Protein AF-A0A4V2MTS2-F1 (afdb_monomer)

Structure (mmCIF, N/CA/C/O backbone):
data_AF-A0A4V2MTS2-F1
#
_entry.id   AF-A0A4V2MTS2-F1
#
loop_
_atom_site.group_PDB
_atom_site.id
_atom_site.type_symbol
_atom_site.label_atom_id
_atom_site.label_alt_id
_atom_site.label_comp_id
_atom_site.label_asym_id
_atom_site.label_entity_id
_atom_site.label_seq_id
_atom_site.pdbx_PDB_ins_code
_atom_site.Cartn_x
_atom_site.Cartn_y
_atom_site.Cartn_z
_atom_site.occupancy
_atom_site.B_iso_or_equiv
_atom_site.auth_seq_id
_atom_site.auth_comp_id
_atom_site.auth_asym_id
_atom_site.auth_atom_id
_atom_site.pdbx_PDB_model_num
ATOM 1 N N . MET A 1 1 ? -2.981 14.720 11.996 1.00 71.50 1 MET A N 1
ATOM 2 C CA . MET A 1 1 ? -4.055 14.896 10.996 1.00 71.50 1 MET A CA 1
ATOM 3 C C . MET A 1 1 ? -5.333 15.257 11.746 1.00 71.50 1 MET A C 1
ATOM 5 O O . MET A 1 1 ? -5.639 14.598 12.731 1.00 71.50 1 MET A O 1
ATOM 9 N N . ASP A 1 2 ? -6.058 16.301 11.335 1.00 85.06 2 ASP A N 1
ATOM 10 C CA . ASP A 1 2 ? -7.314 16.681 12.002 1.00 85.06 2 ASP A CA 1
ATOM 11 C C . ASP A 1 2 ? -8.490 15.927 11.368 1.00 85.06 2 ASP A C 1
ATOM 13 O O . ASP A 1 2 ? -8.876 16.195 10.227 1.00 85.06 2 ASP A O 1
ATOM 17 N N . PHE A 1 3 ? -9.043 14.950 12.092 1.00 90.06 3 PHE A N 1
ATOM 18 C CA . PHE A 1 3 ? -10.203 14.184 11.634 1.00 90.06 3 PHE A CA 1
ATOM 19 C C . PHE A 1 3 ? -11.518 14.892 11.978 1.00 90.06 3 PHE A C 1
ATOM 21 O O . PHE A 1 3 ? -11.640 15.464 13.062 1.00 90.06 3 PHE A O 1
ATOM 28 N N . PRO A 1 4 ? -12.550 14.798 11.117 1.00 95.88 4 PRO A N 1
ATOM 29 C CA . PRO A 1 4 ? -13.901 15.205 11.487 1.00 95.88 4 PRO A CA 1
ATOM 30 C C . PRO A 1 4 ? -14.388 14.454 12.733 1.00 95.88 4 PRO A C 1
ATOM 32 O O . PRO A 1 4 ? -14.204 13.239 12.834 1.00 95.88 4 PRO A O 1
ATOM 35 N N . GLN A 1 5 ? -15.069 15.148 13.645 1.00 94.69 5 GLN A N 1
ATOM 36 C CA . GLN A 1 5 ? -15.561 14.558 14.896 1.00 94.69 5 GLN A CA 1
ATOM 37 C C . GLN A 1 5 ? -16.447 13.321 14.650 1.00 94.69 5 GLN A C 1
ATOM 39 O O . GLN A 1 5 ? -16.227 12.268 15.249 1.00 94.69 5 GLN A O 1
ATOM 44 N N . ASP A 1 6 ? -17.353 13.393 13.671 1.00 96.38 6 ASP A N 1
ATOM 45 C CA . ASP A 1 6 ? -18.225 12.277 13.278 1.00 96.38 6 ASP A CA 1
ATOM 46 C C . ASP A 1 6 ? -17.441 11.030 12.829 1.00 96.38 6 ASP A C 1
ATOM 48 O O . ASP A 1 6 ? -17.890 9.896 13.023 1.00 96.38 6 ASP A O 1
ATOM 52 N N . PHE A 1 7 ? -16.259 11.212 12.225 1.00 96.06 7 PHE A N 1
ATOM 53 C CA . PHE A 1 7 ? -15.386 10.107 11.827 1.00 96.06 7 PHE A CA 1
ATOM 54 C C . PHE A 1 7 ? -14.814 9.411 13.063 1.00 96.06 7 PHE A C 1
ATOM 56 O O . PHE A 1 7 ? -14.906 8.185 13.176 1.00 96.06 7 PHE A O 1
ATOM 63 N N . ILE A 1 8 ? -14.286 10.189 14.011 1.00 94.81 8 ILE A N 1
ATOM 64 C CA . ILE A 1 8 ? -13.724 9.671 15.263 1.00 94.81 8 ILE A CA 1
ATOM 65 C C . ILE A 1 8 ? -14.801 8.916 16.044 1.00 94.81 8 ILE A C 1
ATOM 67 O O . ILE A 1 8 ? -14.577 7.773 16.441 1.00 94.81 8 ILE A O 1
ATOM 71 N N . GLU A 1 9 ? -15.987 9.499 16.218 1.00 96.62 9 GLU A N 1
ATOM 72 C CA . GLU A 1 9 ? -17.089 8.879 16.964 1.00 96.62 9 GLU A CA 1
ATOM 73 C C . GLU A 1 9 ? -17.587 7.588 16.307 1.00 96.62 9 GLU A C 1
ATOM 75 O O . GLU A 1 9 ? -17.823 6.574 16.978 1.00 96.62 9 GLU A O 1
ATOM 80 N N . LYS A 1 10 ? -17.718 7.588 14.975 1.00 97.19 10 LYS A N 1
ATOM 81 C CA . LYS A 1 10 ? -18.098 6.396 14.214 1.00 97.19 10 LYS A CA 1
ATOM 82 C C . LYS A 1 10 ? -17.093 5.265 14.415 1.00 97.19 10 LYS A C 1
ATOM 84 O O . LYS A 1 10 ? -17.510 4.161 14.768 1.00 97.19 10 LYS A O 1
ATOM 89 N N . TYR A 1 11 ? -15.802 5.514 14.198 1.00 96.06 11 TYR A N 1
ATOM 90 C CA . TYR A 1 11 ? -14.785 4.461 14.281 1.00 96.06 11 TYR A CA 1
ATOM 91 C C . TYR A 1 11 ? -14.465 4.052 15.722 1.00 96.06 11 TYR A C 1
ATOM 93 O O . TYR A 1 11 ? -14.221 2.872 15.958 1.00 96.06 11 TYR A O 1
ATOM 101 N N . SER A 1 12 ? -14.600 4.958 16.693 1.00 95.94 12 SER A N 1
ATOM 102 C CA . SER A 1 12 ? -14.514 4.625 18.125 1.00 95.94 12 SER A CA 1
ATOM 103 C C . SER A 1 12 ? -15.572 3.607 18.535 1.00 95.94 12 SER A C 1
ATOM 105 O O . SER A 1 12 ? -15.278 2.646 19.239 1.00 95.94 12 SER A O 1
ATOM 107 N N . ARG A 1 13 ? -16.801 3.758 18.033 1.00 96.88 13 ARG A N 1
ATOM 108 C CA . ARG A 1 13 ? -17.888 2.803 18.282 1.00 96.88 13 ARG A CA 1
ATOM 109 C C . ARG A 1 13 ? -17.728 1.483 17.523 1.00 96.88 13 ARG A C 1
ATOM 111 O O . ARG A 1 13 ? -18.110 0.449 18.056 1.00 96.88 13 ARG A O 1
ATOM 118 N N . LEU A 1 14 ? -17.220 1.512 16.289 1.00 97.06 14 LEU A N 1
ATOM 119 C CA . LEU A 1 14 ? -17.051 0.301 15.472 1.00 97.06 14 LEU A CA 1
ATOM 120 C C . LEU A 1 14 ? -15.889 -0.579 15.947 1.00 97.06 14 LEU A C 1
ATOM 122 O O . LEU A 1 14 ? -16.008 -1.798 15.896 1.00 97.06 14 LEU A O 1
ATOM 126 N N . LEU A 1 15 ? -14.784 0.036 16.374 1.00 96.06 15 LEU A N 1
ATOM 127 C CA . LEU A 1 15 ? -13.526 -0.654 16.675 1.00 96.06 15 LEU A CA 1
ATOM 128 C C . LEU A 1 15 ? -13.250 -0.777 18.183 1.00 96.06 15 LEU A C 1
ATOM 130 O O . LEU A 1 15 ? -12.429 -1.593 18.593 1.00 96.06 15 LEU A O 1
ATOM 134 N N . GLY A 1 16 ? -13.923 0.018 19.024 1.00 95.62 16 GLY A N 1
ATOM 135 C CA . GLY A 1 16 ? -13.776 -0.035 20.478 1.00 95.62 16 GLY A CA 1
ATOM 136 C C . GLY A 1 16 ? -12.307 0.110 20.911 1.00 95.62 16 GLY A C 1
ATOM 137 O O . GLY A 1 16 ? -11.691 1.130 20.591 1.00 95.62 16 GLY A O 1
ATOM 138 N N . PRO A 1 17 ? -11.714 -0.888 21.598 1.00 96.38 17 PRO A N 1
ATOM 139 C CA . PRO A 1 17 ? -10.304 -0.862 22.001 1.00 96.38 17 PRO A CA 1
ATOM 140 C C . PRO A 1 17 ? -9.296 -0.717 20.848 1.00 96.38 17 PRO A C 1
ATOM 142 O O . PRO A 1 17 ? -8.175 -0.272 21.083 1.00 96.38 17 PRO A O 1
ATOM 145 N N . GLU A 1 18 ? -9.670 -1.066 19.613 1.00 97.06 18 GLU A N 1
ATOM 146 C CA . GLU A 1 18 ? -8.805 -0.937 18.430 1.00 97.06 18 GLU A CA 1
ATOM 147 C C . GLU A 1 18 ? -8.869 0.456 17.781 1.00 97.06 18 GLU A C 1
ATOM 149 O O . GLU A 1 18 ? -8.064 0.773 16.903 1.00 97.06 18 GLU A O 1
ATOM 154 N N . ALA A 1 19 ? -9.788 1.327 18.209 1.00 96.00 19 ALA A N 1
ATOM 155 C CA . ALA A 1 19 ? -9.918 2.657 17.622 1.00 96.00 19 ALA A CA 1
ATOM 156 C C . ALA A 1 19 ? -8.685 3.554 17.852 1.00 96.00 19 ALA A C 1
ATOM 158 O O . ALA A 1 19 ? -8.236 4.172 16.883 1.00 96.00 19 ALA A O 1
ATOM 159 N N . PRO A 1 20 ? -8.082 3.624 19.061 1.00 94.75 20 PRO A N 1
ATOM 160 C CA . PRO A 1 20 ? -6.873 4.419 19.266 1.00 94.75 20 PRO A CA 1
ATOM 161 C C . PRO A 1 20 ? -5.695 4.027 18.352 1.00 94.75 20 PRO A C 1
ATOM 163 O O . PRO A 1 20 ? -5.169 4.923 17.688 1.00 94.75 20 PRO A O 1
ATOM 166 N N . PRO A 1 21 ? -5.280 2.744 18.234 1.00 95.94 21 PRO A N 1
ATOM 167 C CA . PRO A 1 21 ? -4.191 2.381 17.325 1.00 95.94 21 PRO A CA 1
ATOM 168 C C . PRO A 1 21 ? -4.559 2.569 15.846 1.00 95.94 21 PRO A C 1
ATOM 170 O O . PRO A 1 21 ? -3.693 2.949 15.058 1.00 95.94 21 PRO A O 1
ATOM 173 N N . PHE A 1 22 ? -5.827 2.380 15.460 1.00 94.94 22 PHE A N 1
ATOM 174 C CA . PHE A 1 22 ? -6.288 2.684 14.103 1.00 94.94 22 PHE A CA 1
ATOM 175 C C . PHE A 1 22 ? -6.111 4.166 13.756 1.00 94.94 22 PHE A C 1
ATOM 177 O O . PHE A 1 22 ? -5.506 4.479 12.733 1.00 94.94 22 PHE A O 1
ATOM 184 N N . LEU A 1 23 ? -6.575 5.083 14.609 1.00 93.94 23 LEU A N 1
ATOM 185 C CA . LEU A 1 23 ? -6.441 6.525 14.371 1.00 93.94 23 LEU A CA 1
ATOM 186 C C . LEU A 1 23 ? -4.970 6.962 14.378 1.00 93.94 23 LEU A C 1
ATOM 188 O O . LEU A 1 23 ? -4.561 7.736 13.516 1.00 93.94 23 LEU A O 1
ATOM 192 N N . ALA A 1 24 ? -4.160 6.409 15.285 1.00 93.06 24 ALA A N 1
ATOM 193 C CA . ALA A 1 24 ? -2.724 6.679 15.335 1.00 93.06 24 ALA A CA 1
ATOM 194 C C . ALA A 1 24 ? -1.982 6.225 14.062 1.00 93.06 24 ALA A C 1
ATOM 196 O O . ALA A 1 24 ? -0.986 6.839 13.681 1.00 93.06 24 ALA A O 1
ATOM 197 N N . SER A 1 25 ? -2.471 5.185 13.373 1.00 92.62 25 SER A N 1
ATOM 198 C CA . SER A 1 25 ? -1.840 4.672 12.148 1.00 92.62 25 SER A CA 1
ATOM 199 C C . SER A 1 25 ? -1.828 5.678 10.992 1.00 92.62 25 SER A C 1
ATOM 201 O O . SER A 1 25 ? -0.951 5.599 10.137 1.00 92.62 25 SER A O 1
ATOM 203 N N . PHE A 1 26 ? -2.734 6.661 10.979 1.00 90.88 26 PHE A N 1
ATOM 204 C CA . PHE A 1 26 ? -2.780 7.694 9.937 1.00 90.88 26 PHE A CA 1
ATOM 205 C C . PHE A 1 26 ? -1.676 8.749 10.070 1.00 90.88 26 PHE A C 1
ATOM 207 O O . PHE A 1 26 ? -1.395 9.453 9.101 1.00 90.88 26 PHE A O 1
ATOM 214 N N . GLU A 1 27 ? -1.045 8.864 11.241 1.00 91.12 27 GLU A N 1
ATOM 215 C CA . GLU A 1 27 ? 0.142 9.710 11.419 1.00 91.12 27 GLU A CA 1
ATOM 216 C C . GLU A 1 27 ? 1.423 9.002 10.954 1.00 91.12 27 GLU A C 1
ATOM 218 O O . GLU A 1 27 ? 2.478 9.629 10.833 1.00 91.12 27 GLU A O 1
ATOM 223 N N . ALA A 1 28 ? 1.359 7.691 10.696 1.00 89.62 28 ALA A N 1
ATOM 224 C CA . ALA A 1 28 ? 2.497 6.948 10.186 1.00 89.62 28 ALA A CA 1
ATOM 225 C C . ALA A 1 28 ? 2.799 7.342 8.725 1.00 89.62 28 ALA A C 1
ATOM 227 O O . ALA A 1 28 ? 1.888 7.663 7.955 1.00 89.62 28 ALA A O 1
ATOM 228 N N . PRO A 1 29 ? 4.072 7.290 8.295 1.00 90.69 29 PRO A N 1
ATOM 229 C CA . PRO A 1 29 ? 4.433 7.559 6.910 1.00 90.69 29 PRO A CA 1
ATOM 230 C C . PRO A 1 29 ? 3.717 6.624 5.930 1.00 90.69 29 PRO A C 1
ATOM 232 O O . PRO A 1 29 ? 3.632 5.415 6.148 1.00 90.69 29 PRO A O 1
ATOM 235 N N . ALA A 1 30 ? 3.270 7.178 4.803 1.00 88.69 30 ALA A N 1
ATOM 236 C CA . ALA A 1 30 ? 2.665 6.389 3.740 1.00 88.69 30 ALA A CA 1
ATOM 237 C C . ALA A 1 30 ? 3.661 5.362 3.178 1.00 88.69 30 ALA A C 1
ATOM 239 O O . ALA A 1 30 ? 4.780 5.699 2.777 1.00 88.69 30 ALA A O 1
ATOM 240 N N . VAL A 1 31 ? 3.224 4.108 3.088 1.00 91.56 31 VAL A N 1
ATOM 241 C CA . VA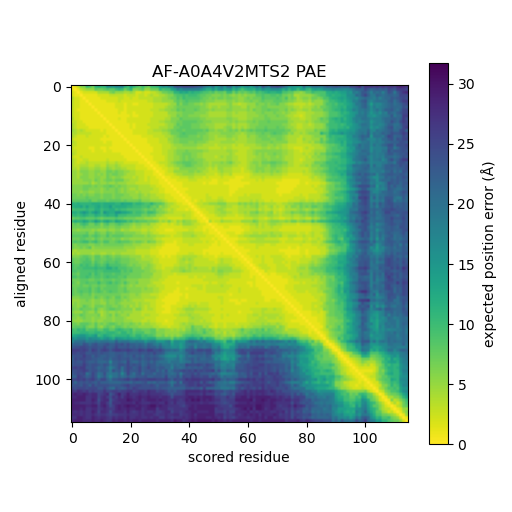L A 1 31 ? 4.022 3.028 2.508 1.00 91.56 31 VAL A CA 1
ATOM 242 C C . VAL A 1 31 ? 3.811 3.005 0.997 1.00 91.56 31 VAL A C 1
ATOM 244 O O . VAL A 1 31 ? 2.709 2.774 0.505 1.00 91.56 31 VAL A O 1
ATOM 247 N N . SER A 1 32 ? 4.886 3.241 0.247 1.00 94.19 32 SER A N 1
ATOM 248 C CA . SER A 1 32 ? 4.875 3.129 -1.216 1.00 94.19 32 SER A CA 1
ATOM 249 C C . SER A 1 32 ? 5.135 1.692 -1.662 1.00 94.19 32 SER A C 1
ATOM 251 O O . SER A 1 32 ? 5.851 0.945 -0.994 1.00 94.19 32 SER A O 1
ATOM 253 N N . GLY A 1 33 ? 4.592 1.326 -2.819 1.00 94.81 33 GLY A N 1
ATOM 254 C CA . GLY A 1 33 ? 4.862 0.047 -3.455 1.00 94.81 33 GLY A CA 1
ATOM 255 C C . GLY A 1 33 ? 4.804 0.136 -4.972 1.00 94.81 33 GLY A C 1
ATOM 256 O O . GLY A 1 33 ? 4.326 1.113 -5.561 1.00 94.81 33 GLY A O 1
ATOM 257 N N . PHE A 1 34 ? 5.293 -0.914 -5.612 1.00 95.12 34 PHE A N 1
ATOM 258 C CA . PHE A 1 34 ? 5.187 -1.118 -7.047 1.00 95.12 34 PHE A CA 1
ATOM 259 C C . PHE A 1 34 ? 5.055 -2.606 -7.364 1.00 95.12 34 PHE A C 1
ATOM 261 O O . PHE A 1 34 ? 5.301 -3.467 -6.515 1.00 95.12 34 PHE A O 1
ATOM 268 N N . ARG A 1 35 ? 4.649 -2.899 -8.595 1.00 94.38 35 ARG A N 1
ATOM 269 C CA . ARG A 1 35 ? 4.517 -4.252 -9.123 1.00 94.38 35 ARG A CA 1
ATOM 270 C C . ARG A 1 35 ? 5.385 -4.424 -10.363 1.00 94.38 35 ARG A C 1
ATOM 272 O O . ARG A 1 35 ? 5.474 -3.504 -11.175 1.00 94.38 35 ARG A O 1
ATOM 279 N N . THR A 1 36 ? 6.014 -5.580 -10.526 1.00 94.62 36 THR A N 1
ATOM 280 C CA . THR A 1 36 ? 6.745 -5.942 -11.744 1.00 94.62 36 THR A CA 1
ATOM 281 C C . THR A 1 36 ? 5.812 -6.539 -12.791 1.00 94.62 36 THR A C 1
ATOM 283 O O . THR A 1 36 ? 4.781 -7.140 -12.480 1.00 94.62 36 THR A O 1
ATOM 286 N N . ASN A 1 37 ? 6.168 -6.353 -14.059 1.00 93.75 37 ASN A N 1
ATOM 287 C CA . ASN A 1 37 ? 5.444 -6.910 -15.189 1.00 93.75 37 ASN A CA 1
ATOM 288 C C . ASN A 1 37 ? 6.055 -8.264 -15.599 1.00 93.75 37 ASN A C 1
ATOM 290 O O . ASN A 1 37 ? 7.111 -8.272 -16.240 1.00 93.75 37 ASN A O 1
ATOM 294 N N . PRO A 1 38 ? 5.407 -9.407 -15.296 1.00 91.19 38 PRO A N 1
ATOM 295 C CA . PRO A 1 38 ? 5.923 -10.726 -15.667 1.00 91.19 38 PRO A CA 1
ATOM 296 C C . PRO A 1 38 ? 5.933 -10.972 -17.183 1.00 91.19 38 PRO A C 1
ATOM 298 O O . PRO A 1 38 ? 6.579 -11.908 -17.635 1.00 91.19 38 PRO A O 1
ATOM 301 N N . LEU A 1 39 ? 5.247 -10.140 -17.977 1.00 92.44 39 LEU A N 1
ATOM 302 C CA . LEU A 1 39 ? 5.208 -10.254 -19.440 1.00 92.44 39 LEU A CA 1
ATOM 303 C C . LEU A 1 39 ? 6.452 -9.667 -20.126 1.00 92.44 39 LEU A C 1
ATOM 305 O O . LEU A 1 39 ? 6.558 -9.716 -21.348 1.00 92.44 39 LEU A O 1
ATOM 309 N N . LYS A 1 40 ? 7.375 -9.060 -19.372 1.00 93.25 40 LYS A N 1
ATOM 310 C CA . LYS A 1 40 ? 8.637 -8.542 -19.914 1.00 93.25 40 LYS A CA 1
ATOM 311 C C . LYS A 1 40 ? 9.699 -9.638 -19.910 1.00 93.25 40 LYS A C 1
ATOM 313 O O . LYS A 1 40 ? 9.905 -10.289 -18.892 1.00 93.25 40 LYS A O 1
ATOM 318 N N . GLU A 1 41 ? 10.404 -9.796 -21.027 1.00 89.12 41 GLU A N 1
ATOM 319 C CA . GLU A 1 41 ? 11.492 -10.777 -21.159 1.00 89.12 41 GLU A CA 1
ATOM 320 C C . GLU A 1 41 ? 12.625 -10.500 -20.163 1.00 89.12 41 GLU A C 1
ATOM 322 O O . GLU A 1 41 ? 13.095 -11.397 -19.467 1.00 89.12 41 GLU A O 1
ATOM 327 N N . GLN A 1 42 ? 13.027 -9.231 -20.048 1.00 90.19 42 GLN A N 1
ATOM 328 C CA . GLN A 1 42 ? 14.033 -8.805 -19.088 1.00 90.19 42 GLN A CA 1
ATOM 329 C C . GLN A 1 42 ? 13.376 -8.433 -17.758 1.00 90.19 42 GLN A C 1
ATOM 331 O O . GLN A 1 42 ? 12.727 -7.393 -17.639 1.00 90.19 42 GLN A O 1
ATOM 336 N N . GLN A 1 43 ? 13.583 -9.274 -16.748 1.00 92.12 43 GLN A N 1
ATOM 337 C CA . GLN A 1 43 ? 13.176 -9.003 -15.372 1.00 92.12 43 GLN A CA 1
ATOM 338 C C . GLN A 1 43 ? 14.253 -8.223 -14.605 1.00 92.12 43 GLN A C 1
ATOM 340 O O . GLN A 1 43 ? 15.435 -8.243 -14.951 1.00 92.12 43 GLN A O 1
ATOM 345 N N . GLY A 1 44 ? 13.832 -7.528 -13.547 1.00 85.19 44 GLY A N 1
ATOM 346 C CA . GLY A 1 44 ? 14.722 -6.838 -12.611 1.00 85.19 44 GLY A CA 1
ATOM 347 C C . GLY A 1 44 ? 14.847 -7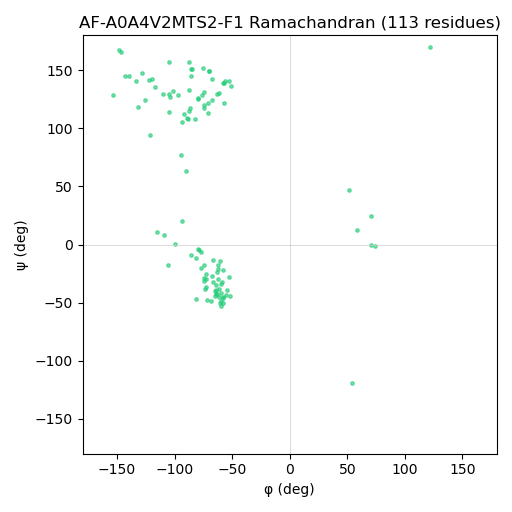.580 -11.280 1.00 85.19 44 GLY A C 1
ATOM 348 O O . GLY A 1 44 ? 13.954 -8.335 -10.897 1.00 85.19 44 GLY A O 1
ATOM 349 N N . ILE A 1 45 ? 15.941 -7.335 -10.556 1.00 88.31 45 ILE A N 1
ATOM 350 C CA . ILE A 1 45 ? 16.104 -7.770 -9.164 1.00 88.31 45 ILE A CA 1
ATOM 351 C C . ILE A 1 45 ? 15.736 -6.595 -8.261 1.00 88.31 45 ILE A C 1
ATOM 353 O O . ILE A 1 45 ? 16.253 -5.492 -8.427 1.00 88.31 45 ILE A O 1
ATOM 357 N N . PHE A 1 46 ? 14.854 -6.844 -7.299 1.00 91.56 46 PHE A N 1
ATOM 358 C CA . PHE A 1 46 ? 14.390 -5.855 -6.332 1.00 91.56 46 PHE A CA 1
ATOM 359 C C . PHE A 1 46 ? 14.426 -6.481 -4.932 1.00 91.56 46 PHE A C 1
ATOM 361 O O . PHE A 1 46 ? 14.124 -7.668 -4.786 1.00 91.56 46 PHE A O 1
ATOM 368 N N . ALA A 1 47 ? 14.833 -5.702 -3.928 1.00 87.56 47 ALA A N 1
ATOM 369 C CA . ALA A 1 47 ? 15.147 -6.206 -2.590 1.00 87.56 47 ALA A CA 1
ATOM 370 C C . ALA A 1 47 ? 13.900 -6.421 -1.713 1.00 87.56 47 ALA A C 1
ATOM 372 O O . ALA A 1 47 ? 13.737 -7.489 -1.126 1.00 87.56 47 ALA A O 1
ATOM 373 N N . ASP A 1 48 ? 12.992 -5.444 -1.676 1.00 93.81 48 ASP A N 1
ATOM 374 C CA . ASP A 1 48 ? 11.928 -5.396 -0.666 1.00 93.81 48 ASP A CA 1
ATOM 375 C C . ASP A 1 48 ? 10.628 -6.033 -1.166 1.00 93.81 48 ASP A C 1
ATOM 377 O O . ASP A 1 48 ? 9.688 -5.341 -1.552 1.00 93.81 48 ASP A O 1
ATOM 381 N N . LYS A 1 49 ? 10.568 -7.368 -1.197 1.00 94.38 49 LYS A N 1
ATOM 382 C CA . LYS A 1 49 ? 9.349 -8.100 -1.585 1.00 94.38 49 LYS A CA 1
ATOM 383 C C . LYS A 1 49 ? 8.225 -7.939 -0.565 1.00 94.38 49 LYS A C 1
ATOM 385 O O . LYS A 1 49 ? 8.449 -8.009 0.642 1.00 94.38 49 LYS A O 1
ATOM 390 N N . ILE A 1 50 ? 7.000 -7.832 -1.069 1.00 92.56 50 ILE A N 1
ATOM 391 C CA . ILE A 1 50 ? 5.794 -8.004 -0.261 1.00 92.56 50 ILE A CA 1
ATOM 392 C C . ILE A 1 50 ? 5.560 -9.518 -0.090 1.00 92.56 50 ILE A C 1
ATOM 394 O O . ILE A 1 50 ? 5.536 -10.233 -1.098 1.00 92.56 50 ILE A O 1
ATOM 398 N N . PRO A 1 51 ? 5.421 -10.031 1.150 1.00 90.81 51 PRO A N 1
ATOM 399 C CA . PRO A 1 51 ? 5.188 -11.454 1.398 1.00 90.81 51 PRO A CA 1
ATOM 400 C C . PRO A 1 51 ? 3.997 -11.997 0.603 1.00 90.81 51 PRO A C 1
ATOM 402 O O . PRO A 1 51 ? 2.991 -11.309 0.443 1.00 90.81 51 PRO A O 1
ATOM 405 N N . ASP A 1 52 ? 4.133 -13.217 0.081 1.00 86.81 52 ASP A N 1
ATOM 406 C CA . ASP A 1 52 ? 3.093 -13.952 -0.662 1.00 86.81 52 ASP A CA 1
ATOM 407 C C . ASP A 1 52 ? 2.535 -13.256 -1.920 1.00 86.81 52 ASP A C 1
ATOM 409 O O . ASP A 1 52 ? 1.551 -13.704 -2.512 1.00 86.81 52 ASP A O 1
ATOM 413 N N . MET A 1 53 ? 3.193 -12.189 -2.385 1.00 88.69 53 MET A N 1
ATOM 414 C CA . MET A 1 53 ? 2.817 -11.446 -3.585 1.00 88.69 53 MET A CA 1
ATOM 415 C C . MET A 1 53 ? 3.985 -11.457 -4.586 1.00 88.69 53 MET A C 1
ATOM 417 O O . MET A 1 53 ? 4.888 -10.621 -4.510 1.00 88.69 53 MET A O 1
ATOM 421 N N . PRO A 1 54 ? 4.005 -12.408 -5.543 1.00 87.81 54 PRO A N 1
ATOM 422 C CA . PRO A 1 54 ? 5.208 -12.773 -6.303 1.00 87.81 54 PRO A CA 1
ATOM 423 C C . PRO A 1 54 ? 5.801 -11.651 -7.164 1.00 87.81 54 PRO A C 1
ATOM 425 O O . PRO A 1 54 ? 6.977 -11.714 -7.523 1.00 87.81 54 PRO A O 1
ATOM 428 N N . TRP A 1 55 ? 5.006 -10.634 -7.493 1.00 91.94 55 TRP A N 1
ATOM 429 C CA . TRP A 1 55 ? 5.405 -9.517 -8.352 1.00 91.94 55 TRP A CA 1
ATOM 430 C C . TRP A 1 55 ? 5.423 -8.179 -7.623 1.00 91.94 55 TRP A C 1
ATOM 432 O O . TRP A 1 55 ? 5.516 -7.142 -8.270 1.00 91.94 55 TRP A O 1
ATOM 442 N N . SER A 1 56 ? 5.300 -8.178 -6.303 1.00 94.19 56 SER A N 1
ATOM 443 C CA . SER A 1 56 ? 4.984 -6.982 -5.532 1.00 94.19 56 SER A CA 1
ATOM 444 C C . SER A 1 56 ? 6.113 -6.622 -4.586 1.00 94.19 56 SER A C 1
ATOM 446 O O . SER A 1 56 ? 6.673 -7.482 -3.905 1.00 94.19 56 SER A O 1
ATOM 448 N N . TYR A 1 57 ? 6.444 -5.336 -4.549 1.00 95.62 57 TYR A N 1
ATOM 449 C CA . TYR A 1 57 ? 7.593 -4.823 -3.819 1.00 95.62 57 TYR A CA 1
ATOM 450 C C . TYR A 1 57 ? 7.251 -3.508 -3.121 1.00 95.62 57 TYR A C 1
ATOM 452 O O . TYR A 1 57 ? 6.491 -2.689 -3.651 1.00 95.62 57 TYR A O 1
ATOM 460 N N . TYR A 1 58 ? 7.825 -3.299 -1.940 1.00 95.69 58 TYR A N 1
ATOM 461 C CA . TYR A 1 58 ? 7.820 -2.009 -1.265 1.00 95.69 58 TYR A CA 1
ATOM 462 C C . TYR A 1 58 ? 8.810 -1.054 -1.936 1.00 95.69 58 TYR A C 1
ATOM 464 O O . TYR A 1 58 ? 9.813 -1.460 -2.525 1.00 95.69 58 TYR A O 1
ATOM 472 N N . GLY A 1 59 ? 8.517 0.239 -1.842 1.00 93.94 59 GLY A N 1
ATOM 473 C CA . GLY A 1 59 ? 9.377 1.301 -2.345 1.00 93.94 59 GLY A CA 1
ATOM 474 C C . GLY A 1 59 ? 8.697 2.197 -3.370 1.00 93.94 59 GLY A C 1
ATOM 475 O O . GLY A 1 59 ? 7.584 1.952 -3.839 1.00 93.94 59 GLY A O 1
ATOM 476 N N . LYS A 1 60 ? 9.381 3.292 -3.697 1.00 93.12 60 LYS A N 1
ATOM 477 C CA . LYS A 1 60 ? 8.900 4.307 -4.633 1.00 93.12 60 LYS A CA 1
ATOM 478 C C . LYS A 1 60 ? 9.629 4.174 -5.961 1.00 93.12 60 LYS A C 1
ATOM 480 O O . LYS A 1 60 ? 10.856 4.174 -6.007 1.00 93.12 60 LYS A O 1
ATOM 485 N N . VAL A 1 61 ? 8.869 4.133 -7.048 1.00 89.75 61 VAL A N 1
ATOM 486 C CA . VAL A 1 61 ? 9.410 4.154 -8.408 1.00 89.75 61 VAL A CA 1
ATOM 487 C C . VAL A 1 61 ? 9.256 5.555 -8.986 1.00 89.75 61 VAL A C 1
ATOM 489 O O . VAL A 1 61 ? 8.188 6.160 -8.917 1.00 89.75 61 VAL A O 1
ATOM 492 N N . SER A 1 62 ? 10.327 6.082 -9.580 1.00 91.25 62 SER A N 1
ATOM 493 C CA . SER A 1 62 ? 10.245 7.309 -10.372 1.00 91.25 62 SER A CA 1
ATOM 494 C C . SER A 1 62 ? 9.583 7.025 -11.715 1.00 91.25 62 SER A C 1
ATOM 496 O O . SER A 1 62 ? 10.031 6.144 -12.443 1.00 91.25 62 SER A O 1
ATOM 498 N N . GLY A 1 63 ? 8.598 7.838 -12.102 1.00 87.75 63 GLY A N 1
ATOM 499 C CA . GLY A 1 63 ? 7.967 7.748 -13.423 1.00 87.75 63 GLY A CA 1
ATOM 500 C C . GLY A 1 63 ? 8.928 7.970 -14.604 1.00 87.75 63 GLY A C 1
ATOM 501 O O . GLY A 1 63 ? 8.593 7.668 -15.746 1.00 87.75 63 GLY A O 1
ATOM 502 N N . LYS A 1 64 ? 10.131 8.490 -14.333 1.00 92.00 64 LYS A N 1
ATOM 503 C CA . LYS A 1 64 ? 11.191 8.733 -15.322 1.00 92.00 64 LYS A CA 1
ATOM 504 C C . LYS A 1 64 ? 12.266 7.643 -15.338 1.00 92.00 64 LYS A C 1
ATOM 506 O O . LYS A 1 64 ? 13.236 7.771 -16.079 1.00 92.00 64 LYS A O 1
ATOM 511 N N . SER A 1 65 ? 12.157 6.612 -14.497 1.00 91.50 65 SER A N 1
ATOM 512 C CA . SER A 1 65 ? 13.148 5.536 -14.491 1.00 91.50 65 SER A CA 1
ATOM 513 C C . SER A 1 65 ? 13.035 4.687 -15.764 1.00 91.50 65 SER A C 1
ATOM 515 O O . SER A 1 65 ? 11.928 4.514 -16.284 1.00 91.50 65 SER A O 1
ATOM 517 N N . PRO A 1 66 ? 14.142 4.099 -16.256 1.00 91.69 66 PRO A N 1
ATOM 518 C CA . PRO A 1 66 ? 14.092 3.175 -17.385 1.00 91.69 66 PRO A CA 1
ATOM 519 C C . PRO A 1 66 ? 13.107 2.025 -17.153 1.00 91.69 66 PRO A C 1
ATOM 521 O O . PRO A 1 66 ? 12.361 1.656 -18.054 1.00 91.69 66 PRO A O 1
ATOM 524 N N . GLN A 1 67 ? 13.041 1.495 -15.930 1.00 91.81 67 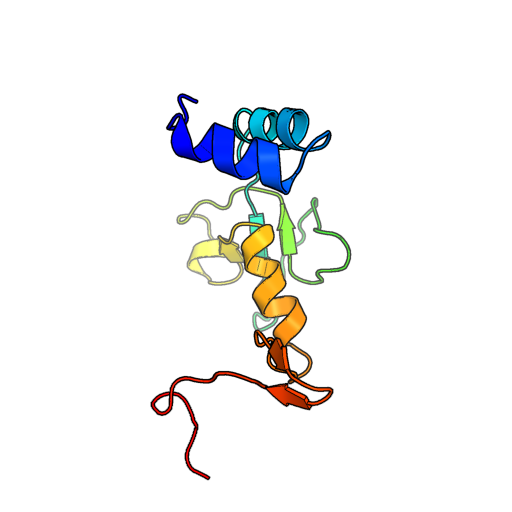GLN A N 1
ATOM 525 C CA . GLN A 1 67 ? 12.134 0.402 -15.578 1.00 91.81 67 GLN A CA 1
ATOM 526 C C . GLN A 1 67 ? 10.661 0.826 -15.696 1.00 91.81 67 GLN A C 1
ATOM 528 O O . GLN A 1 67 ? 9.834 0.044 -16.159 1.00 91.81 67 GLN A O 1
ATOM 533 N N . HIS A 1 68 ? 10.319 2.055 -15.302 1.00 91.88 68 HIS A N 1
ATOM 534 C CA . HIS A 1 68 ? 8.954 2.563 -15.436 1.00 91.88 68 HIS A CA 1
ATOM 535 C C . HIS A 1 68 ? 8.611 2.847 -16.902 1.00 91.88 68 HIS A C 1
ATOM 537 O O . HIS A 1 68 ? 7.586 2.391 -17.403 1.00 91.88 68 HIS A O 1
ATOM 543 N N . VAL A 1 69 ? 9.497 3.543 -17.620 1.00 92.88 69 VAL A N 1
ATOM 544 C CA . VAL A 1 69 ? 9.276 3.941 -19.021 1.00 92.88 69 VAL A CA 1
ATOM 545 C C . VAL A 1 69 ? 9.181 2.730 -19.955 1.00 92.88 69 VAL A C 1
ATOM 547 O O . VAL A 1 69 ? 8.388 2.731 -20.890 1.00 92.88 69 VAL A O 1
ATOM 550 N N . THR A 1 70 ? 9.932 1.661 -19.684 1.00 92.62 70 THR A N 1
ATOM 551 C CA . THR A 1 70 ? 9.846 0.403 -20.450 1.00 92.62 70 THR A CA 1
ATOM 552 C C . THR A 1 70 ? 8.650 -0.470 -20.062 1.00 92.62 70 THR A C 1
ATOM 554 O O . THR A 1 70 ? 8.413 -1.503 -20.697 1.00 92.62 70 THR A O 1
ATOM 557 N N . GLY A 1 71 ? 7.881 -0.081 -19.039 1.00 92.50 71 GLY A N 1
ATOM 558 C CA . GLY A 1 71 ? 6.742 -0.841 -18.527 1.00 92.50 71 GLY A CA 1
ATOM 559 C C . GLY A 1 71 ? 7.136 -2.124 -17.791 1.00 92.50 71 GLY A C 1
ATOM 560 O O . GLY A 1 71 ? 6.345 -3.071 -17.762 1.00 92.50 71 GLY A O 1
ATOM 561 N N . LEU A 1 72 ? 8.359 -2.190 -17.252 1.00 93.75 72 LEU A N 1
ATOM 562 C CA . LEU A 1 72 ? 8.807 -3.278 -16.378 1.00 93.75 72 LEU A CA 1
ATOM 563 C C . LEU A 1 72 ? 8.201 -3.159 -14.977 1.00 93.75 72 LEU A C 1
ATOM 565 O O . LEU A 1 72 ? 7.950 -4.178 -14.339 1.00 93.75 72 LEU A O 1
ATOM 569 N N . VAL A 1 73 ? 7.951 -1.937 -14.506 1.00 94.94 73 VAL A N 1
ATOM 570 C CA . VAL A 1 73 ? 7.348 -1.682 -13.192 1.00 94.94 73 VAL A CA 1
ATOM 571 C C . VAL A 1 73 ? 6.146 -0.750 -13.287 1.00 94.94 73 VAL A C 1
ATOM 573 O O . VAL A 1 73 ? 6.121 0.168 -14.105 1.00 94.94 73 VAL A O 1
ATOM 576 N N . TYR A 1 74 ? 5.174 -0.967 -12.407 1.00 93.88 74 TYR A N 1
ATOM 577 C CA . TYR A 1 74 ? 3.970 -0.157 -12.261 1.00 93.88 74 TYR A CA 1
ATOM 578 C C . TYR A 1 74 ? 3.835 0.311 -10.808 1.00 93.88 74 TYR A C 1
ATOM 580 O O . TYR A 1 74 ? 3.836 -0.512 -9.893 1.00 93.88 74 TYR A O 1
ATOM 588 N N . SER A 1 75 ? 3.738 1.622 -10.577 1.00 93.81 75 SER A N 1
ATOM 589 C CA . SER A 1 75 ? 3.598 2.180 -9.225 1.00 93.81 75 SER A CA 1
ATOM 590 C C . SER A 1 75 ? 2.183 1.937 -8.700 1.00 93.81 75 SER A C 1
ATOM 592 O O . SER A 1 75 ? 1.215 2.407 -9.295 1.00 93.81 75 SER A O 1
ATOM 594 N N . GLN A 1 76 ? 2.058 1.227 -7.580 1.00 89.19 76 GLN A N 1
ATOM 595 C CA . GLN A 1 76 ? 0.770 0.901 -6.969 1.00 89.19 76 GLN A CA 1
ATOM 596 C C . GLN A 1 76 ? 0.949 0.690 -5.466 1.00 89.19 76 GLN A C 1
ATOM 598 O O . GLN A 1 76 ? 1.793 -0.098 -5.044 1.00 89.19 76 GLN A O 1
ATOM 603 N N . GLU A 1 77 ? 0.141 1.366 -4.653 1.00 90.25 77 GLU A N 1
ATOM 604 C CA . GLU A 1 77 ? 0.174 1.204 -3.196 1.00 90.25 77 GLU A CA 1
ATOM 605 C C . GLU A 1 77 ? -0.041 -0.267 -2.780 1.00 90.25 77 GLU A C 1
ATOM 607 O O . GLU A 1 77 ? -0.870 -0.950 -3.392 1.00 90.25 77 GLU A O 1
ATOM 612 N N . PRO A 1 78 ? 0.675 -0.780 -1.757 1.00 90.50 78 PRO A N 1
ATOM 613 C CA . PRO A 1 78 ? 0.628 -2.196 -1.377 1.00 90.50 78 PRO A CA 1
ATOM 614 C C . PRO A 1 78 ? -0.789 -2.742 -1.164 1.00 90.50 78 PRO A C 1
ATOM 616 O O . PRO A 1 78 ? -1.125 -3.803 -1.685 1.00 90.50 78 PRO A O 1
ATOM 619 N N . ALA A 1 79 ? -1.650 -1.987 -0.473 1.00 86.88 79 ALA A N 1
ATOM 620 C CA . ALA A 1 79 ? -3.028 -2.393 -0.199 1.00 86.88 79 ALA A CA 1
ATOM 621 C C . ALA A 1 79 ? -3.855 -2.597 -1.484 1.00 86.88 79 ALA A C 1
ATOM 623 O O . ALA A 1 79 ? -4.622 -3.555 -1.582 1.00 86.88 79 ALA A O 1
ATOM 624 N N . ALA A 1 80 ? -3.658 -1.759 -2.507 1.00 85.88 80 ALA A N 1
ATOM 625 C CA . ALA A 1 80 ? -4.366 -1.887 -3.779 1.00 85.88 80 ALA A CA 1
ATOM 626 C C . ALA A 1 80 ? -3.879 -3.081 -4.616 1.00 85.88 80 ALA A C 1
ATOM 628 O O . ALA A 1 80 ? -4.639 -3.621 -5.423 1.00 85.88 80 ALA A O 1
ATOM 629 N N . GLN A 1 81 ? -2.632 -3.528 -4.429 1.00 86.31 81 GLN A N 1
ATOM 630 C CA . GLN A 1 81 ? -2.094 -4.682 -5.155 1.00 86.31 81 GLN A CA 1
ATOM 631 C C . GLN A 1 81 ? -2.788 -5.998 -4.754 1.00 86.31 81 GLN A C 1
ATOM 633 O O . GLN A 1 81 ? -2.896 -6.912 -5.579 1.00 86.31 81 GLN A O 1
ATOM 638 N N . VAL A 1 82 ? -3.312 -6.082 -3.524 1.00 83.31 82 VAL A N 1
ATOM 639 C CA . VAL A 1 82 ? -4.024 -7.264 -3.001 1.00 83.31 82 VAL A CA 1
ATOM 640 C C . VAL A 1 82 ? -5.258 -7.595 -3.845 1.00 83.31 82 VAL A C 1
ATOM 642 O O . VAL A 1 82 ? -5.560 -8.766 -4.061 1.00 83.31 82 VAL A O 1
ATOM 645 N N . VAL A 1 83 ? -5.937 -6.585 -4.399 1.00 80.69 83 VAL A N 1
ATOM 646 C CA . VAL A 1 83 ? -7.128 -6.783 -5.246 1.00 80.69 83 VAL A CA 1
ATOM 647 C C . VAL A 1 83 ? -6.806 -7.672 -6.448 1.00 80.69 83 VAL A C 1
ATOM 649 O O . VAL A 1 83 ? -7.532 -8.624 -6.735 1.00 80.69 83 VAL A O 1
ATOM 652 N N . GLY A 1 84 ? -5.686 -7.392 -7.122 1.00 71.88 84 GLY A N 1
ATOM 653 C CA . GLY A 1 84 ? -5.212 -8.209 -8.233 1.00 71.88 84 GLY A CA 1
ATOM 654 C C . GLY A 1 84 ? -4.845 -9.621 -7.782 1.00 71.88 84 GLY A C 1
ATOM 655 O O . GLY A 1 84 ? -5.222 -10.576 -8.450 1.00 71.88 84 GLY A O 1
ATOM 656 N N . GLN A 1 85 ? -4.172 -9.757 -6.634 1.00 71.94 85 GLN A N 1
ATOM 657 C CA . GLN A 1 85 ? -3.779 -11.057 -6.081 1.00 71.94 85 GLN A CA 1
ATOM 658 C C . GLN A 1 85 ? -4.980 -11.976 -5.844 1.00 71.94 85 GLN A C 1
ATOM 660 O O . GLN A 1 85 ? -4.943 -13.141 -6.234 1.00 71.94 85 GLN A O 1
ATOM 665 N N . VAL A 1 86 ? -6.063 -11.466 -5.256 1.00 70.19 86 VAL A N 1
ATOM 666 C CA . VAL A 1 86 ? -7.235 -12.308 -4.981 1.00 70.19 86 VAL A CA 1
ATOM 667 C C . VAL A 1 86 ? -8.005 -12.658 -6.265 1.00 70.19 86 VAL A C 1
ATOM 669 O O . VAL A 1 86 ? -8.566 -13.748 -6.365 1.00 70.19 86 VAL A O 1
ATOM 672 N N . ALA A 1 87 ? -7.986 -11.787 -7.279 1.00 69.12 87 ALA A N 1
ATOM 673 C CA . ALA A 1 87 ? -8.655 -12.032 -8.558 1.00 69.12 87 ALA A CA 1
ATOM 674 C C . ALA A 1 87 ? -7.906 -13.011 -9.491 1.00 69.12 87 ALA A C 1
ATOM 676 O O . ALA A 1 87 ? -8.524 -13.587 -10.388 1.00 69.12 87 ALA A O 1
ATOM 677 N N . ILE A 1 88 ? -6.595 -13.222 -9.300 1.00 57.62 88 ILE A N 1
ATOM 678 C CA . ILE A 1 88 ? -5.736 -14.009 -10.212 1.00 57.62 88 ILE A CA 1
ATOM 679 C C . ILE A 1 88 ? -6.150 -15.492 -10.332 1.00 57.62 88 ILE A C 1
ATOM 681 O O . ILE A 1 88 ? -5.840 -16.122 -11.338 1.00 57.62 88 ILE A O 1
ATOM 685 N N . ASN A 1 89 ? -6.951 -16.027 -9.407 1.00 54.69 89 ASN A N 1
ATOM 686 C CA . ASN A 1 89 ? -7.474 -17.400 -9.486 1.00 54.69 89 ASN A CA 1
ATOM 687 C C . ASN A 1 89 ? -8.866 -17.512 -10.142 1.00 54.69 89 ASN A C 1
ATOM 689 O O . ASN A 1 89 ? -9.582 -18.480 -9.898 1.00 54.69 89 ASN A O 1
ATOM 693 N N . GLY A 1 90 ? -9.295 -16.517 -10.928 1.00 54.88 90 GLY A N 1
ATOM 694 C CA . GLY A 1 90 ? -10.572 -16.550 -11.661 1.00 54.88 90 GLY A CA 1
ATOM 695 C C . GLY A 1 90 ? -11.829 -16.433 -10.786 1.00 54.88 90 GLY A C 1
ATOM 696 O O . GLY A 1 90 ? -12.942 -16.393 -11.306 1.00 54.88 90 GLY A O 1
ATOM 697 N N . ASN A 1 91 ? -11.667 -16.329 -9.467 1.00 52.62 91 ASN A N 1
ATOM 698 C CA . ASN A 1 91 ? -12.755 -16.121 -8.523 1.00 52.62 91 ASN A CA 1
ATOM 699 C C . ASN A 1 91 ? -12.934 -14.618 -8.295 1.00 52.62 91 ASN A C 1
ATOM 701 O O . ASN A 1 91 ? -12.075 -13.955 -7.715 1.00 52.62 91 ASN A O 1
ATOM 705 N N . GLY A 1 92 ? -14.057 -14.065 -8.754 1.00 56.00 92 GLY A N 1
ATOM 706 C CA . GLY A 1 92 ? -14.416 -12.687 -8.439 1.00 56.00 92 GLY A CA 1
ATOM 707 C C . GLY A 1 92 ? -14.636 -12.512 -6.934 1.00 56.00 92 GLY A C 1
ATOM 708 O O . GLY A 1 92 ? -15.405 -13.253 -6.325 1.00 56.00 92 GLY A O 1
ATOM 709 N N . LEU A 1 93 ? -13.995 -11.509 -6.333 1.00 60.19 93 LEU A N 1
ATOM 710 C CA . LEU A 1 93 ? -14.390 -11.005 -5.019 1.00 60.19 93 LEU A CA 1
ATOM 711 C C . LEU A 1 93 ? -15.649 -10.153 -5.173 1.00 60.19 93 LEU A C 1
ATOM 713 O O . LEU A 1 93 ? -15.686 -9.220 -5.974 1.00 60.19 93 LEU A O 1
ATOM 717 N N . GLY A 1 94 ? -16.670 -10.448 -4.376 1.00 60.38 94 GLY A N 1
ATOM 718 C CA . GLY A 1 94 ? -17.891 -9.657 -4.311 1.00 60.38 94 GLY A CA 1
ATOM 719 C C . GLY A 1 94 ? -18.424 -9.596 -2.888 1.00 60.38 94 GLY A C 1
ATOM 720 O O . GLY A 1 94 ? -18.323 -10.562 -2.132 1.00 60.38 94 GLY A O 1
ATOM 721 N N . PHE A 1 95 ? -19.015 -8.462 -2.519 1.00 57.78 95 PHE A N 1
ATOM 722 C CA . PHE A 1 95 ? -19.749 -8.355 -1.265 1.00 57.78 95 PHE A CA 1
ATOM 723 C C . PHE A 1 95 ? -21.047 -9.155 -1.372 1.00 57.78 95 PHE A C 1
ATOM 725 O O . PHE A 1 95 ? -21.892 -8.889 -2.229 1.00 57.78 95 PHE A O 1
ATOM 732 N N . ALA A 1 96 ? -21.227 -10.119 -0.475 1.00 62.97 96 ALA A N 1
ATOM 733 C CA . ALA A 1 96 ? -22.466 -10.861 -0.343 1.00 62.97 96 ALA A CA 1
ATOM 734 C C . ALA A 1 96 ? -23.042 -10.671 1.060 1.00 62.97 96 ALA A C 1
ATOM 736 O O . ALA A 1 96 ? -22.315 -10.608 2.050 1.00 62.97 96 ALA A O 1
ATOM 737 N N . LYS A 1 97 ? -24.368 -10.578 1.145 1.00 66.44 97 LYS A N 1
ATOM 738 C CA . LYS A 1 97 ? -25.098 -10.517 2.412 1.00 66.44 97 LYS A CA 1
ATOM 739 C C . LYS A 1 97 ? -25.858 -11.819 2.601 1.00 66.44 97 LYS A C 1
ATOM 741 O O . LYS A 1 97 ? -26.618 -12.214 1.721 1.00 66.44 97 LYS A O 1
ATOM 746 N N . ILE A 1 98 ? -25.714 -12.457 3.757 1.00 71.38 98 ILE A N 1
ATOM 747 C CA . ILE A 1 98 ? -26.579 -13.581 4.125 1.00 71.38 98 ILE A CA 1
ATOM 748 C C . ILE A 1 98 ? -27.907 -13.019 4.637 1.00 71.38 98 ILE A C 1
ATOM 750 O O . ILE A 1 98 ? -27.937 -12.183 5.541 1.00 71.38 98 ILE A O 1
ATOM 754 N N . VAL A 1 99 ? -29.014 -13.462 4.041 1.00 68.88 99 VAL A N 1
ATOM 755 C CA . VAL A 1 99 ? -30.375 -13.126 4.479 1.00 68.88 99 VAL A CA 1
ATOM 756 C C . VAL A 1 99 ? -31.179 -14.418 4.543 1.00 68.88 99 VAL A C 1
ATOM 758 O O . VAL A 1 99 ? -31.336 -15.087 3.524 1.00 68.88 99 VAL A O 1
ATOM 761 N N . SER A 1 100 ? -31.671 -14.768 5.734 1.00 78.25 100 SER A N 1
ATOM 762 C CA . SER A 1 100 ? -32.451 -15.993 5.983 1.00 78.25 100 SER A CA 1
ATOM 763 C C . SER A 1 100 ? -31.767 -17.266 5.459 1.00 78.25 100 SER A C 1
ATOM 765 O O . SER A 1 100 ? -32.368 -18.052 4.736 1.00 78.25 100 SER A O 1
ATOM 767 N N . GLY A 1 101 ? -30.471 -17.430 5.751 1.00 80.12 101 GLY A N 1
ATOM 768 C CA . GLY A 1 101 ? -29.683 -18.594 5.322 1.00 80.12 101 GLY A CA 1
ATOM 769 C C . GLY A 1 101 ? -29.303 -18.618 3.837 1.00 80.12 101 GLY A C 1
ATOM 770 O O . GLY A 1 101 ? -28.598 -19.520 3.405 1.00 80.12 101 GLY A O 1
ATOM 771 N N . THR A 1 102 ? -29.719 -17.620 3.051 1.00 66.81 102 THR A N 1
ATOM 772 C CA . THR A 1 102 ? -29.372 -17.513 1.628 1.00 66.81 102 THR A CA 1
ATOM 773 C C . THR A 1 102 ? -28.304 -16.444 1.416 1.00 66.81 102 THR A C 1
ATOM 775 O O . THR A 1 102 ? -28.485 -15.291 1.817 1.00 66.81 102 THR A O 1
ATOM 778 N N . LEU A 1 103 ? -27.207 -16.805 0.747 1.00 67.50 103 LEU A N 1
ATOM 779 C CA . LEU A 1 103 ? -26.188 -15.856 0.302 1.00 67.50 103 LEU A CA 1
ATOM 780 C C . LEU A 1 103 ? -26.747 -15.0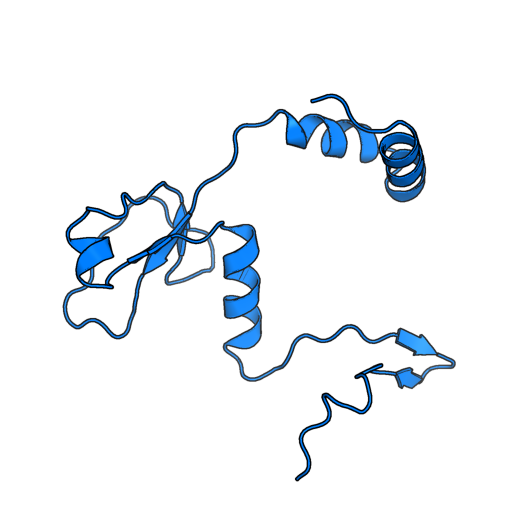09 -0.853 1.00 67.50 103 LEU A C 1
ATOM 782 O O . LEU A 1 103 ? -27.011 -15.521 -1.939 1.00 67.50 103 LEU A O 1
ATOM 786 N N . LYS A 1 104 ? -26.942 -13.708 -0.631 1.00 62.28 104 LYS A N 1
ATOM 787 C CA . LYS A 1 104 ? -27.402 -12.764 -1.656 1.00 62.28 104 LYS A CA 1
ATOM 788 C C . LYS 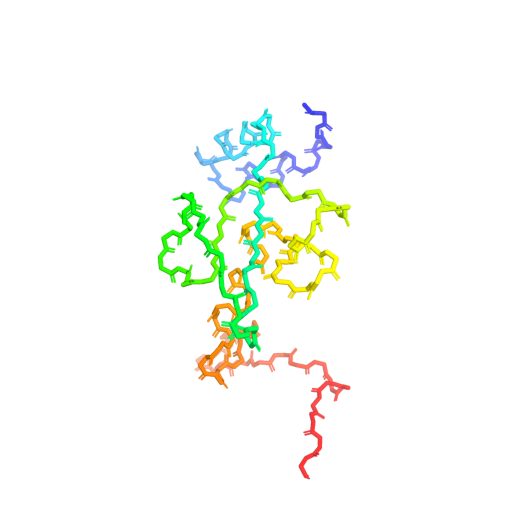A 1 104 ? -26.237 -11.900 -2.119 1.00 62.28 104 LYS A C 1
ATOM 790 O O . LYS A 1 104 ? -25.726 -11.078 -1.359 1.00 62.28 104 LYS A O 1
ATOM 795 N N . ASN A 1 105 ? -25.851 -12.055 -3.379 1.00 59.16 105 ASN A N 1
ATOM 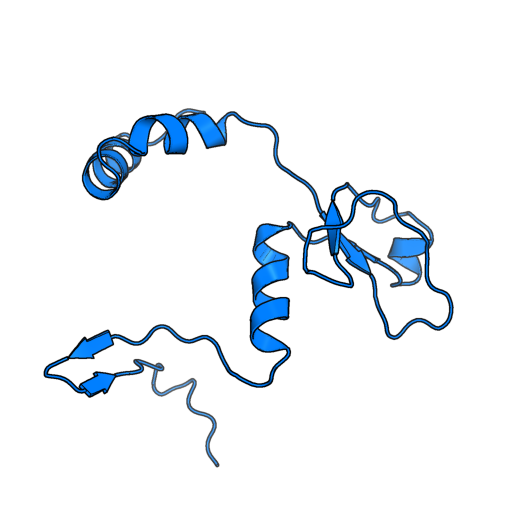796 C CA . ASN A 1 105 ? -24.962 -11.119 -4.051 1.00 59.16 105 ASN A CA 1
ATOM 797 C C . ASN A 1 105 ? -25.805 -9.989 -4.665 1.00 59.16 105 ASN A C 1
ATOM 799 O O . ASN A 1 105 ? -26.641 -10.230 -5.539 1.00 59.16 105 ASN A O 1
ATOM 803 N N . SER A 1 106 ? -25.636 -8.762 -4.173 1.00 56.31 106 SER A N 1
ATOM 804 C CA . SER A 1 106 ? -26.375 -7.597 -4.667 1.00 56.31 106 SER A CA 1
ATOM 805 C C . SER A 1 106 ? -25.609 -6.920 -5.803 1.00 56.31 106 SER A C 1
ATOM 807 O O . SER A 1 106 ? -25.217 -5.762 -5.683 1.00 56.31 106 SER A O 1
ATOM 809 N N . PHE A 1 107 ? -25.404 -7.618 -6.924 1.00 54.56 107 PHE A N 1
ATOM 810 C CA . PHE A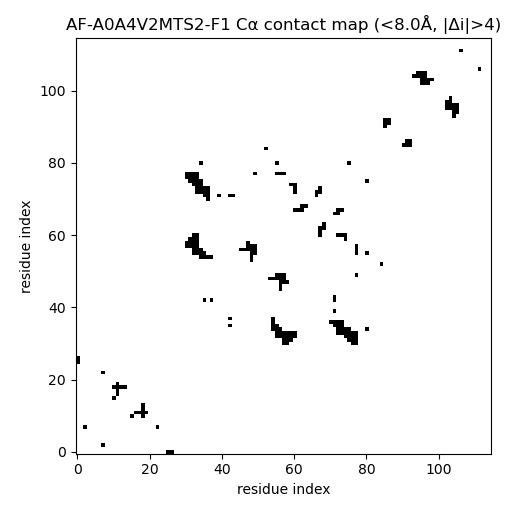 1 107 ? -24.941 -6.955 -8.144 1.00 54.56 107 PHE A CA 1
ATOM 811 C C . PHE A 1 107 ? -26.045 -6.020 -8.670 1.00 54.56 107 PHE A C 1
ATOM 813 O O . PHE A 1 107 ? -27.164 -6.502 -8.928 1.00 54.56 107 PHE A O 1
ATOM 820 N N . PRO A 1 108 ? -25.764 -4.713 -8.865 1.00 49.84 108 PRO A N 1
ATOM 821 C CA . PRO A 1 108 ? -26.663 -3.807 -9.570 1.00 49.84 108 PRO A CA 1
ATOM 822 C C . PRO A 1 108 ? -27.046 -4.433 -10.909 1.00 49.84 108 PRO A C 1
ATOM 824 O O . PRO A 1 108 ? -26.193 -4.995 -11.594 1.00 49.84 108 PRO A O 1
ATOM 827 N N . LYS A 1 109 ? -28.327 -4.365 -11.291 1.00 53.12 109 LYS A N 1
ATOM 828 C CA . LYS A 1 109 ? -28.827 -5.036 -12.506 1.00 53.12 109 LYS A CA 1
ATOM 829 C C . LYS A 1 109 ? -28.014 -4.692 -13.767 1.00 53.12 109 LYS A C 1
ATOM 831 O O . LYS A 1 109 ? -27.915 -5.541 -14.640 1.00 53.12 109 LYS A O 1
ATOM 836 N N . GLY A 1 110 ? -27.396 -3.508 -13.823 1.00 50.41 110 GLY A N 1
ATOM 837 C CA . GLY A 1 110 ? -26.557 -3.051 -14.938 1.00 50.41 110 GLY A CA 1
ATOM 838 C C . GLY A 1 110 ? -25.141 -3.642 -15.022 1.00 50.41 110 GLY A C 1
ATOM 839 O O . GLY A 1 110 ? -24.458 -3.372 -15.998 1.00 50.41 110 GLY A O 1
ATOM 840 N N . LEU A 1 111 ? -24.691 -4.432 -14.038 1.00 50.12 111 LEU A N 1
ATOM 841 C CA . LEU A 1 111 ? -23.369 -5.094 -14.033 1.00 50.12 111 LEU A CA 1
ATOM 842 C C . LEU A 1 111 ? -23.456 -6.616 -14.221 1.00 50.12 111 LEU A C 1
ATOM 844 O O . LEU A 1 111 ? -22.469 -7.331 -14.065 1.00 50.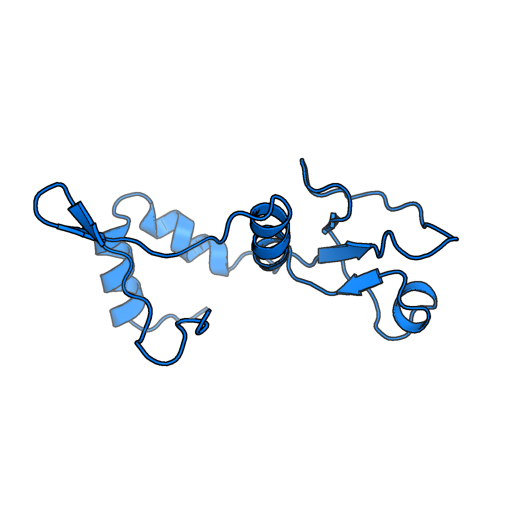12 111 LEU A O 1
ATOM 848 N N . ARG A 1 112 ? -24.645 -7.136 -14.532 1.00 60.97 112 ARG A N 1
ATOM 849 C CA . ARG A 1 112 ? -24.827 -8.553 -14.848 1.00 60.97 112 ARG A CA 1
ATOM 850 C C . ARG A 1 112 ? -24.444 -8.748 -16.311 1.00 60.97 112 ARG A C 1
ATOM 852 O O . ARG A 1 112 ? -25.175 -8.293 -17.185 1.00 60.97 112 ARG A O 1
ATOM 859 N N . PHE A 1 113 ? -23.303 -9.381 -16.571 1.00 59.97 113 PHE A N 1
ATOM 860 C CA . PHE A 1 113 ? -22.939 -9.793 -17.926 1.00 59.97 113 PHE A CA 1
ATOM 861 C C . PHE A 1 113 ? -24.049 -10.702 -18.472 1.00 59.97 113 PHE A C 1
ATOM 863 O O . PHE A 1 113 ? -24.403 -11.695 -17.836 1.00 59.97 113 PHE A O 1
ATOM 870 N N . GLN A 1 114 ? -24.653 -10.307 -19.594 1.00 51.69 114 GLN A N 1
ATOM 871 C CA . GLN A 1 114 ? -25.614 -11.141 -20.309 1.00 51.69 114 GLN A CA 1
ATOM 872 C C . GLN A 1 114 ? -24.829 -12.243 -21.022 1.00 51.69 114 GLN A C 1
ATOM 874 O O . GLN A 1 114 ? -23.961 -11.945 -21.840 1.00 51.69 114 GLN A O 1
ATOM 879 N N . SER A 1 115 ? -25.095 -13.490 -20.637 1.00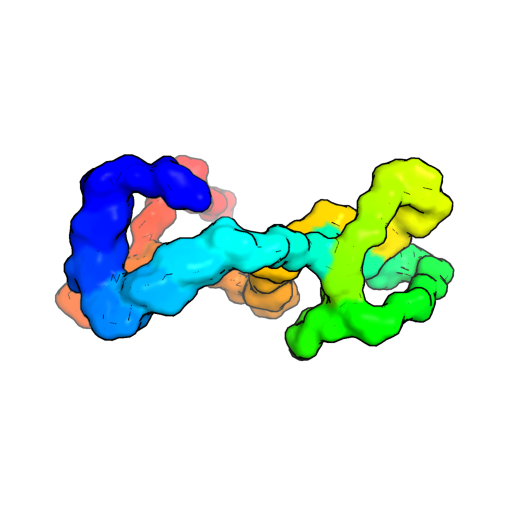 46.91 115 SER A N 1
ATOM 880 C CA . SER A 1 115 ? -24.696 -14.700 -21.362 1.00 46.91 115 SER A CA 1
ATOM 881 C C . SER A 1 115 ? -25.600 -14.931 -22.560 1.00 46.91 115 SER A C 1
ATOM 883 O O . SER A 1 115 ? -26.827 -14.761 -22.355 1.00 46.91 115 SER A O 1
#

Mean predicted aligned error: 10.68 Å

Sequence (115 aa):
MDFPQDFIEKYSRLLGPEAPPFLASFEAPAVSGFRTNPLKEQQGIFADKIPDMPWSYYGKVSGKSPQHVTGLVYSQEPAAQVVGQVAINGNGLGFAKIVSGTLKNSFPKGLRFQS

Solvent-accessible surface area (backbone atoms only — not comparable to full-atom values): 7358 Å² total; per-residue (Å²): 130,93,72,58,67,71,57,54,56,52,43,38,70,73,46,48,89,51,24,64,63,56,62,55,52,72,74,48,82,86,72,47,11,29,34,54,40,85,88,43,90,77,77,84,90,77,86,50,64,41,84,99,36,98,48,31,29,57,44,82,74,57,81,81,36,70,51,35,69,72,58,38,39,45,80,42,46,59,78,66,52,49,59,56,62,61,37,72,77,77,46,80,86,72,79,63,47,75,54,95,92,39,82,41,69,78,70,57,81,91,74,60,82,84,128

Radius of gyration: 19.66 Å; Cα contacts (8 Å, |Δi|>4): 121; chains: 1; bounding box: 49×35×43 Å

Secondary structure (DSSP, 8-state):
----HHHHHHHHHHHGGGHHHHHHHTTSPPPPEEEE-TT-SS----S-BPTT-TTEEES---TTSHHHHTTSEEE--HHHHHHHHHHTTS-----EEEETTEEEE---GGG----

Nearest PDB structures (foldseek):
  8pvl-assembly1_CM  TM=1.988E-01  e=2.223E+00  Thermochaetoides thermophila DSM 1495
  2k4n-assembly1_A  TM=2.165E-01  e=3.518E+00  Pyrococcus furiosus
  7oh5-assembly1_C  TM=2.060E-01  e=4.011E+00  Saccharomyces cerevisiae S288C
  8aaf-assembly1_a  TM=2.189E-01  e=5.945E+00  Saccharomyces cerevisiae

Foldseek 3Di:
DDDDPVVLVVQCVVPPVCSVVVVVCVVDDAKWKKFFDPPDPDADDDDADDPPQVGMGTDDDDCPDPCNVVRRMGTDRPVVSVCVVVCVVVDDDADWDDDPNDTHGPDDPVPDDDD

pLDDT: mean 83.39, std 14.97, range [46.91, 97.19]